Protein AF-A0A661EI92-F1 (afdb_monomer_lite)

Radius of gyration: 11.51 Å; chains: 1; bounding box: 30×17×30 Å

Structure (mmCIF, N/CA/C/O backbone):
data_AF-A0A661EI92-F1
#
_entry.id   AF-A0A661EI92-F1
#
loop_
_atom_site.group_PDB
_atom_site.id
_atom_site.type_symbol
_atom_site.label_atom_id
_atom_site.label_alt_id
_atom_site.label_comp_id
_atom_site.label_asym_id
_atom_site.label_entity_id
_atom_site.label_seq_id
_atom_site.pdbx_PDB_ins_code
_atom_site.Cartn_x
_atom_site.Cartn_y
_atom_site.Cartn_z
_atom_site.occupancy
_atom_site.B_iso_or_equiv
_atom_site.auth_seq_id
_atom_site.auth_comp_id
_atom_site.auth_asym_id
_atom_site.auth_atom_id
_atom_site.pdbx_PDB_model_num
ATOM 1 N N . MET A 1 1 ? -12.046 -3.440 -17.086 1.00 41.44 1 MET A N 1
ATOM 2 C CA . MET A 1 1 ? -11.491 -4.419 -16.133 1.00 41.44 1 MET A CA 1
ATOM 3 C C . MET A 1 1 ? -10.277 -3.721 -15.563 1.00 41.44 1 MET A C 1
ATOM 5 O O . MET A 1 1 ? -9.304 -3.569 -16.284 1.00 41.44 1 MET A O 1
ATOM 9 N N . ASP A 1 2 ? -10.429 -3.094 -14.396 1.00 48.94 2 ASP A N 1
ATOM 10 C CA . ASP A 1 2 ? -9.387 -2.247 -13.798 1.00 48.94 2 ASP A CA 1
ATOM 11 C C . ASP A 1 2 ? -8.439 -3.154 -12.994 1.00 48.94 2 ASP A C 1
ATOM 13 O O . ASP A 1 2 ? -8.548 -3.348 -11.779 1.00 48.94 2 ASP A O 1
ATOM 17 N N . ASP A 1 3 ? -7.631 -3.870 -13.775 1.00 48.41 3 ASP A N 1
ATOM 18 C CA . ASP A 1 3 ? -6.720 -4.943 -13.394 1.00 48.41 3 ASP A CA 1
ATOM 19 C C . ASP A 1 3 ? -5.493 -4.357 -12.674 1.00 48.41 3 ASP A C 1
ATOM 21 O O . ASP A 1 3 ? -4.530 -3.917 -13.293 1.00 48.41 3 ASP A O 1
ATOM 25 N N . GLY A 1 4 ? -5.529 -4.332 -11.342 1.00 55.25 4 GLY A N 1
ATOM 26 C CA . GLY A 1 4 ? -4.298 -4.401 -10.545 1.00 55.25 4 GLY A CA 1
ATOM 27 C C . GLY A 1 4 ? -3.257 -3.283 -10.714 1.00 55.25 4 GLY A C 1
ATOM 28 O O . GLY A 1 4 ? -2.065 -3.581 -10.640 1.00 55.25 4 GLY A O 1
ATOM 29 N N . GLU A 1 5 ? -3.645 -2.013 -10.880 1.00 66.50 5 GLU A N 1
ATOM 30 C CA . GLU A 1 5 ? -2.665 -0.921 -10.773 1.00 66.50 5 GLU A CA 1
ATOM 31 C C . GLU A 1 5 ? -2.109 -0.853 -9.338 1.00 66.50 5 GLU A C 1
ATOM 33 O O . GLU A 1 5 ? -2.811 -0.509 -8.382 1.00 66.50 5 GLU A O 1
ATOM 38 N N . ILE A 1 6 ? -0.822 -1.175 -9.175 1.00 68.62 6 ILE A N 1
ATOM 39 C CA . ILE A 1 6 ? -0.114 -0.950 -7.915 1.00 68.62 6 ILE A CA 1
ATOM 40 C C . ILE A 1 6 ? 0.070 0.566 -7.771 1.00 68.62 6 ILE A C 1
ATOM 42 O O . ILE A 1 6 ? 0.872 1.186 -8.472 1.00 68.62 6 ILE A O 1
ATOM 46 N N . SER A 1 7 ? -0.686 1.184 -6.862 1.00 84.75 7 SER A N 1
ATOM 47 C CA . SER A 1 7 ? -0.581 2.623 -6.605 1.00 84.75 7 SER A CA 1
ATOM 48 C C . SER A 1 7 ? 0.720 2.966 -5.877 1.00 84.75 7 SER A C 1
ATOM 50 O O . SER A 1 7 ? 1.134 2.260 -4.958 1.00 84.75 7 SER A O 1
ATOM 52 N N . ARG A 1 8 ? 1.333 4.109 -6.217 1.00 90.00 8 ARG A N 1
ATOM 53 C CA . ARG A 1 8 ? 2.462 4.695 -5.458 1.00 90.00 8 ARG A CA 1
ATOM 54 C C . ARG A 1 8 ? 2.015 5.466 -4.211 1.00 90.00 8 ARG A C 1
ATOM 56 O O . ARG A 1 8 ? 2.861 5.981 -3.480 1.00 90.00 8 ARG A O 1
ATOM 63 N N . ARG A 1 9 ? 0.704 5.591 -3.978 1.00 92.69 9 ARG A N 1
ATOM 64 C CA . ARG A 1 9 ? 0.125 6.386 -2.888 1.00 92.69 9 ARG A CA 1
ATOM 65 C C . ARG A 1 9 ? -0.503 5.497 -1.821 1.00 92.69 9 ARG A C 1
ATOM 67 O O . ARG A 1 9 ? -1.114 4.477 -2.119 1.00 92.69 9 ARG A O 1
ATOM 74 N N . CYS A 1 10 ? -0.349 5.912 -0.571 1.00 94.19 10 CYS A N 1
ATOM 75 C CA . CYS A 1 10 ? -1.012 5.315 0.574 1.00 94.19 10 CYS A CA 1
ATOM 76 C C . CYS A 1 10 ? -2.516 5.615 0.495 1.00 94.19 10 CYS A C 1
ATOM 78 O O . CYS A 1 10 ? -2.879 6.789 0.386 1.00 94.19 10 CYS A O 1
ATOM 80 N N . PRO A 1 11 ? -3.396 4.608 0.602 1.00 93.31 11 PRO A N 1
ATOM 81 C CA . PRO A 1 11 ? -4.841 4.820 0.536 1.00 93.31 11 PRO A CA 1
ATOM 82 C C . PRO A 1 11 ? -5.405 5.564 1.754 1.00 93.31 11 PRO A C 1
ATOM 84 O O . PRO A 1 11 ? -6.523 6.060 1.695 1.00 93.31 11 PRO A O 1
ATOM 87 N N . LEU A 1 12 ? -4.645 5.648 2.852 1.00 93.88 12 LEU A N 1
ATOM 88 C CA . LEU A 1 12 ? -5.085 6.290 4.093 1.00 93.88 12 LEU A CA 1
ATOM 89 C C . LEU A 1 12 ? -4.782 7.792 4.129 1.00 93.88 12 LEU A C 1
ATOM 91 O O . LEU A 1 12 ? -5.573 8.566 4.655 1.00 93.88 12 LEU A O 1
ATOM 95 N N . CYS A 1 13 ? -3.632 8.204 3.588 1.00 94.94 13 CYS A N 1
ATOM 96 C CA . CYS A 1 13 ? -3.137 9.581 3.718 1.00 94.94 13 CYS A CA 1
ATOM 97 C C . CYS A 1 13 ? -2.684 10.223 2.398 1.00 94.94 13 CYS A C 1
ATOM 99 O O . CYS A 1 13 ? -2.254 11.373 2.387 1.00 94.94 13 CYS A O 1
ATOM 101 N N . GLY A 1 14 ? -2.709 9.488 1.281 1.00 93.06 14 GLY A N 1
ATOM 102 C CA . GLY A 1 14 ? -2.294 9.970 -0.041 1.00 93.06 14 GLY A CA 1
ATOM 103 C C . GLY A 1 14 ? -0.781 10.137 -0.244 1.00 93.06 14 GLY A C 1
ATOM 104 O O . GLY A 1 14 ? -0.347 10.355 -1.375 1.00 93.06 14 GLY A O 1
ATOM 105 N N . GLN A 1 15 ? 0.031 10.007 0.810 1.00 94.19 15 GLN A N 1
ATOM 106 C CA . GLN A 1 15 ? 1.494 10.127 0.747 1.00 94.19 15 GLN A CA 1
ATOM 107 C C . GLN A 1 15 ? 2.150 8.934 0.031 1.00 94.19 15 GLN A C 1
ATOM 109 O O . GLN A 1 15 ? 1.528 7.875 -0.081 1.00 94.19 15 GLN A O 1
ATOM 114 N N . PRO A 1 16 ? 3.412 9.049 -0.425 1.00 93.12 16 PRO A N 1
ATOM 115 C CA . PRO A 1 16 ? 4.131 7.935 -1.038 1.00 93.12 16 PRO A CA 1
ATOM 116 C C . PRO A 1 16 ? 4.167 6.690 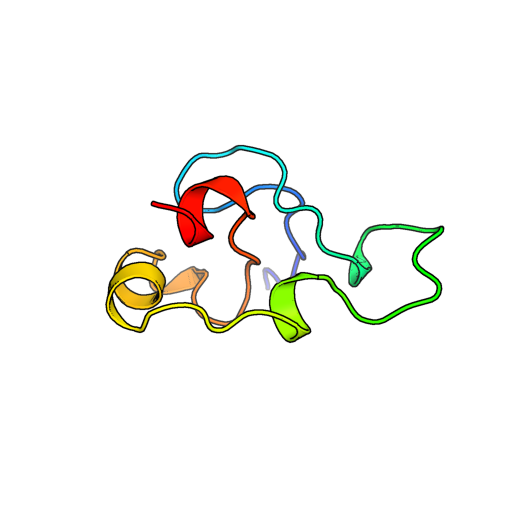-0.140 1.00 93.12 16 PRO A C 1
ATOM 118 O O . PRO A 1 16 ? 4.603 6.755 1.011 1.00 93.12 16 PRO A O 1
ATOM 121 N N . ASN A 1 17 ? 3.741 5.538 -0.666 1.00 93.19 17 ASN A N 1
ATOM 122 C CA . ASN A 1 17 ? 3.754 4.272 0.083 1.00 93.19 17 ASN A CA 1
ATOM 123 C C . ASN A 1 17 ? 5.102 3.534 0.037 1.00 93.19 17 ASN A C 1
ATOM 125 O O . ASN A 1 17 ? 5.297 2.573 0.779 1.00 93.19 17 ASN A O 1
ATOM 129 N N . GLN A 1 18 ? 6.038 3.995 -0.803 1.00 90.88 18 GLN A N 1
ATOM 130 C CA . GLN A 1 18 ? 7.367 3.398 -0.987 1.00 90.88 18 GLN A CA 1
ATOM 131 C C . GLN A 1 18 ? 7.306 1.903 -1.363 1.00 90.88 18 GLN A C 1
ATOM 133 O O . GLN A 1 18 ? 8.159 1.124 -0.943 1.00 90.88 18 GLN A O 1
ATOM 138 N N . CYS A 1 19 ? 6.295 1.492 -2.139 1.00 91.31 19 CYS A N 1
ATOM 139 C CA . CYS A 1 19 ? 6.158 0.115 -2.610 1.00 91.31 19 CYS A CA 1
ATOM 140 C C . CYS A 1 19 ? 7.381 -0.313 -3.441 1.00 91.31 19 CYS A C 1
ATOM 142 O O . CYS A 1 19 ? 7.637 0.257 -4.502 1.00 91.31 19 CYS A O 1
ATOM 144 N N . GLY A 1 20 ? 8.103 -1.341 -2.983 1.00 89.06 20 GLY A N 1
ATOM 145 C CA . GLY A 1 20 ? 9.298 -1.868 -3.653 1.00 89.06 20 GLY A CA 1
ATOM 146 C C . GLY A 1 20 ? 9.029 -2.438 -5.050 1.00 89.06 20 GLY A C 1
ATOM 147 O O . GLY A 1 20 ? 9.901 -2.361 -5.903 1.00 89.06 20 GLY A O 1
ATOM 148 N N . LEU A 1 21 ? 7.806 -2.910 -5.334 1.00 85.38 21 LEU A N 1
ATOM 149 C CA . LEU A 1 21 ? 7.421 -3.388 -6.675 1.00 85.38 21 LEU A CA 1
ATOM 150 C C . LEU A 1 21 ? 7.408 -2.271 -7.731 1.00 85.38 21 LEU A C 1
ATOM 152 O O . LEU A 1 21 ? 7.477 -2.546 -8.923 1.00 85.38 21 LEU A O 1
ATOM 156 N N . LEU A 1 22 ? 7.303 -1.011 -7.300 1.00 84.75 22 LEU A N 1
ATOM 157 C CA . LEU A 1 22 ? 7.272 0.160 -8.178 1.00 84.75 22 LEU A CA 1
ATOM 158 C C . LEU A 1 22 ? 8.615 0.895 -8.241 1.00 84.75 22 LEU A C 1
ATOM 160 O O . LEU A 1 22 ? 8.702 1.918 -8.928 1.00 84.75 22 LEU A O 1
ATOM 164 N N . GLN A 1 23 ? 9.629 0.409 -7.519 1.00 82.12 23 GLN A N 1
ATOM 165 C CA . GLN A 1 23 ? 10.962 0.997 -7.465 1.00 82.12 23 GLN A CA 1
ATOM 166 C C . GLN A 1 23 ? 11.927 0.176 -8.321 1.00 82.12 23 GLN A C 1
ATOM 168 O O . GLN A 1 23 ? 12.185 -0.989 -8.043 1.00 82.12 23 GLN A O 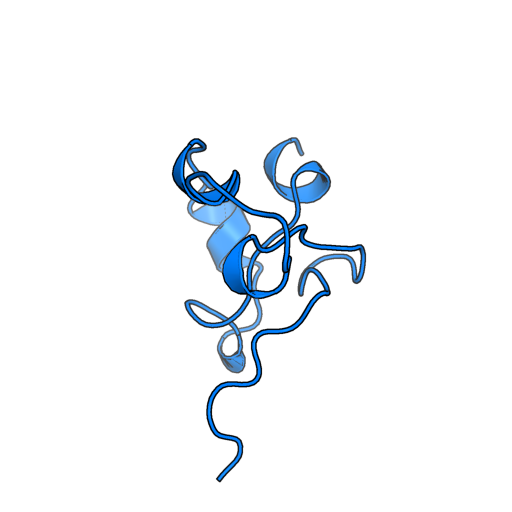1
ATOM 173 N N . ILE A 1 24 ? 12.482 0.806 -9.358 1.00 75.31 24 ILE A N 1
ATOM 174 C CA . ILE A 1 24 ? 13.391 0.162 -10.324 1.00 75.31 24 ILE A CA 1
ATOM 175 C C . ILE A 1 24 ? 14.688 -0.313 -9.645 1.00 75.31 24 ILE A C 1
ATOM 177 O O . ILE A 1 24 ? 15.280 -1.303 -10.060 1.00 75.31 24 ILE A O 1
ATOM 181 N N . GLU A 1 25 ? 15.110 0.370 -8.581 1.00 77.81 25 GLU A N 1
ATOM 182 C CA . GLU A 1 25 ? 16.360 0.097 -7.862 1.00 77.81 25 GLU A CA 1
ATOM 183 C C . GLU A 1 25 ? 16.172 -0.789 -6.617 1.00 77.81 25 GLU A C 1
ATOM 185 O O . GLU A 1 25 ? 17.122 -1.011 -5.865 1.00 77.81 25 GLU A O 1
ATOM 190 N N . SER A 1 26 ? 14.965 -1.314 -6.362 1.00 75.19 26 SER A N 1
ATOM 191 C CA . SER A 1 26 ? 14.741 -2.197 -5.214 1.00 75.19 26 SER A CA 1
ATOM 192 C C . SER A 1 26 ? 15.391 -3.564 -5.444 1.00 75.19 26 SER A C 1
ATOM 194 O O . SER A 1 26 ? 14.870 -4.414 -6.157 1.00 75.19 26 SER A O 1
ATOM 196 N N . THR A 1 27 ? 16.532 -3.786 -4.793 1.00 76.94 27 THR A N 1
ATOM 197 C CA . THR A 1 27 ? 17.280 -5.057 -4.795 1.00 76.94 27 THR A CA 1
ATOM 198 C C . THR A 1 27 ? 16.900 -5.988 -3.638 1.00 76.94 27 THR A C 1
ATOM 200 O O . THR A 1 27 ? 17.411 -7.103 -3.549 1.00 76.94 27 THR A O 1
ATOM 203 N N . GLY A 1 28 ? 15.999 -5.549 -2.754 1.00 81.25 28 GLY A N 1
ATOM 204 C CA . GLY A 1 28 ? 15.600 -6.259 -1.540 1.00 81.25 28 GLY A CA 1
ATOM 205 C C . GLY A 1 28 ? 14.083 -6.348 -1.353 1.00 81.25 28 GLY A C 1
ATOM 206 O O . GLY A 1 28 ? 13.323 -5.801 -2.160 1.00 81.25 28 GLY A O 1
ATOM 207 N N . PRO A 1 29 ? 13.632 -7.041 -0.290 1.00 84.62 29 PRO A N 1
ATOM 208 C CA . PRO A 1 29 ? 12.219 -7.104 0.056 1.00 84.62 29 PRO A CA 1
ATOM 209 C C . PRO A 1 29 ? 11.641 -5.695 0.247 1.00 84.62 29 PRO A C 1
ATOM 211 O O . PRO A 1 29 ? 12.330 -4.764 0.666 1.00 84.62 29 PRO A O 1
ATOM 214 N N . CYS A 1 30 ? 10.360 -5.515 -0.083 1.00 89.12 30 CYS A N 1
ATOM 215 C CA . CYS A 1 30 ? 9.684 -4.252 0.196 1.00 89.12 30 CYS A CA 1
ATOM 216 C C . CYS A 1 30 ? 9.659 -4.034 1.712 1.00 89.12 30 CYS A C 1
ATOM 218 O O . CYS A 1 30 ? 9.305 -4.948 2.445 1.00 89.12 30 CYS A O 1
ATOM 220 N N . TRP A 1 31 ? 9.925 -2.816 2.183 1.00 88.69 31 TRP A N 1
ATOM 221 C CA . TRP A 1 31 ? 9.923 -2.508 3.620 1.00 88.69 31 TRP A CA 1
ATOM 222 C C . TRP A 1 31 ? 8.640 -2.965 4.341 1.00 88.69 31 TRP A C 1
ATOM 224 O O . TRP A 1 31 ? 8.665 -3.266 5.531 1.00 88.69 31 TRP A O 1
ATOM 234 N N . CYS A 1 32 ? 7.504 -3.015 3.630 1.00 89.38 32 CYS A N 1
ATOM 235 C CA . CYS A 1 32 ? 6.227 -3.429 4.201 1.00 89.38 32 CYS A CA 1
ATOM 236 C C . CYS A 1 32 ? 6.197 -4.916 4.593 1.00 89.38 32 CYS A C 1
ATOM 238 O O . CYS A 1 32 ? 5.345 -5.303 5.383 1.00 89.38 32 CYS A O 1
ATOM 240 N N . THR A 1 33 ? 7.095 -5.750 4.055 1.00 89.19 33 THR A N 1
ATOM 241 C CA . THR A 1 33 ? 7.219 -7.169 4.430 1.00 89.19 33 THR A CA 1
ATOM 242 C C . THR A 1 33 ? 8.064 -7.371 5.685 1.00 89.19 33 THR A C 1
ATOM 244 O O . THR A 1 33 ? 8.097 -8.469 6.225 1.00 89.19 33 THR A O 1
ATOM 247 N N . GLU A 1 34 ? 8.769 -6.332 6.134 1.00 90.19 34 GLU A N 1
ATOM 248 C CA . GLU A 1 34 ? 9.637 -6.361 7.317 1.00 90.19 34 GLU A CA 1
ATOM 249 C C . GLU A 1 34 ? 8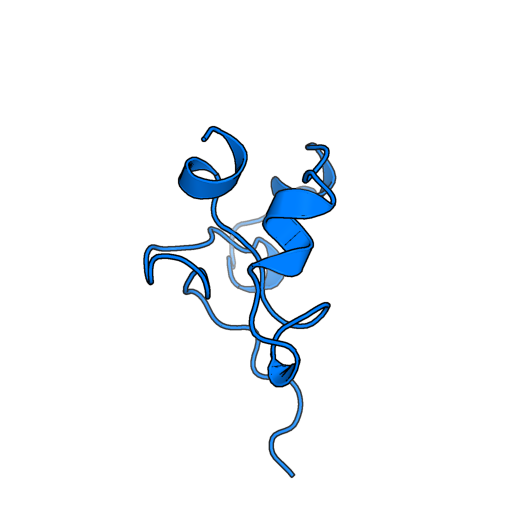.948 -5.786 8.563 1.00 90.19 34 GLU A C 1
ATOM 251 O O . GLU A 1 34 ? 9.532 -5.753 9.644 1.00 90.19 34 GLU A O 1
ATOM 256 N N . VAL A 1 35 ? 7.701 -5.329 8.429 1.00 90.56 35 VAL A N 1
ATOM 257 C CA . VAL A 1 35 ? 6.920 -4.735 9.516 1.00 90.56 35 VAL A CA 1
ATOM 258 C C . VAL A 1 35 ? 5.616 -5.492 9.719 1.00 90.56 35 VAL A C 1
ATOM 260 O O . VAL A 1 35 ? 5.039 -6.047 8.787 1.00 90.56 35 VAL A O 1
ATOM 263 N N . THR A 1 36 ? 5.112 -5.472 10.950 1.00 90.69 36 THR A N 1
ATOM 264 C CA . THR A 1 36 ? 3.752 -5.932 11.237 1.00 90.69 36 THR A CA 1
ATOM 265 C C . THR A 1 36 ? 2.803 -4.749 11.131 1.00 90.69 36 THR A C 1
ATOM 267 O O . THR A 1 36 ? 2.969 -3.755 11.830 1.00 90.69 36 THR A O 1
ATOM 270 N N . VAL A 1 37 ? 1.808 -4.858 10.254 1.00 91.56 37 VAL A N 1
ATOM 271 C CA . VAL A 1 37 ? 0.750 -3.855 10.110 1.00 91.56 37 VAL A CA 1
ATOM 272 C C . VAL A 1 37 ? -0.444 -4.287 10.956 1.00 91.56 37 VAL A C 1
ATOM 274 O O . VAL A 1 37 ? -0.985 -5.375 10.761 1.00 91.56 37 VAL A O 1
ATOM 277 N N . SER A 1 38 ? -0.855 -3.440 11.897 1.00 92.50 38 SER A N 1
ATOM 278 C CA . SER A 1 38 ? -1.969 -3.710 12.809 1.00 92.50 38 SER A CA 1
ATOM 279 C C . SER A 1 38 ? -3.276 -3.977 12.055 1.00 92.50 38 SER A C 1
ATOM 281 O O . SER A 1 38 ? -3.611 -3.266 11.106 1.00 92.50 38 SER A O 1
ATOM 283 N N . ALA A 1 39 ? -4.069 -4.949 12.517 1.00 92.06 39 ALA A N 1
ATOM 284 C CA . ALA A 1 39 ? -5.377 -5.260 11.927 1.00 92.06 39 ALA A CA 1
ATOM 285 C C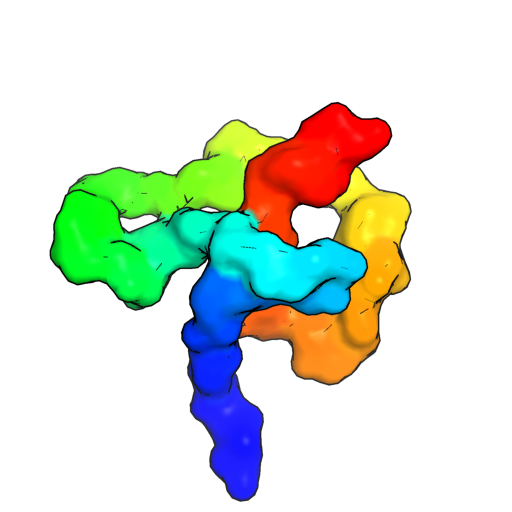 . ALA A 1 39 ? -6.342 -4.058 11.951 1.00 92.06 39 ALA A C 1
ATOM 287 O O . ALA A 1 39 ? -7.127 -3.868 11.021 1.00 92.06 39 ALA A O 1
ATOM 288 N N . GLU A 1 40 ? -6.246 -3.214 12.980 1.00 93.12 40 GLU A N 1
ATOM 289 C CA . GLU A 1 40 ? -7.012 -1.969 13.079 1.00 93.12 40 GLU A CA 1
ATOM 290 C C . GLU A 1 40 ? -6.659 -0.995 11.947 1.00 93.12 40 GLU A C 1
ATOM 292 O O . GLU A 1 40 ? -7.543 -0.455 11.284 1.00 93.12 40 GLU A O 1
ATOM 297 N N . LEU A 1 41 ? -5.368 -0.844 11.644 1.00 93.31 41 LEU A N 1
ATOM 298 C CA . LEU A 1 41 ? -4.904 -0.001 10.547 1.00 93.31 41 LEU A CA 1
ATOM 299 C C . LEU A 1 41 ? -5.318 -0.562 9.181 1.00 93.31 41 LEU A C 1
ATOM 301 O O . LEU A 1 41 ? -5.769 0.190 8.319 1.00 93.31 41 LEU A O 1
ATOM 305 N N . LEU A 1 42 ? -5.220 -1.881 8.994 1.00 93.12 42 LEU A N 1
ATOM 306 C CA . LEU A 1 42 ? -5.697 -2.552 7.780 1.00 93.12 42 LEU A CA 1
ATOM 307 C C . LEU A 1 42 ? -7.205 -2.351 7.576 1.00 93.12 42 LEU A C 1
ATOM 309 O O . LEU A 1 42 ? -7.644 -2.130 6.450 1.00 93.12 42 LEU A O 1
ATOM 313 N N . SER A 1 43 ? -7.985 -2.347 8.659 1.00 93.75 43 SER A N 1
ATOM 314 C CA . SER A 1 43 ? -9.437 -2.124 8.613 1.00 93.75 43 SER A CA 1
ATOM 315 C C . SER A 1 43 ? -9.817 -0.702 8.187 1.00 93.75 43 SER A C 1
ATOM 317 O O . SER A 1 43 ? -10.932 -0.484 7.720 1.00 93.75 43 SER A O 1
ATOM 319 N N . ARG A 1 44 ? -8.898 0.268 8.300 1.00 94.38 44 ARG A N 1
ATOM 320 C CA . ARG A 1 44 ? -9.094 1.642 7.805 1.00 94.38 44 ARG A CA 1
ATOM 321 C C . ARG A 1 44 ? -8.922 1.758 6.288 1.00 94.38 44 ARG A C 1
ATOM 323 O O . ARG A 1 44 ? -9.304 2.777 5.716 1.00 94.38 44 ARG A O 1
ATOM 330 N N . VAL A 1 45 ? -8.332 0.758 5.628 1.00 93.44 45 VAL A N 1
ATOM 331 C CA . VAL A 1 45 ? -8.145 0.768 4.172 1.00 93.44 45 VAL A CA 1
ATOM 332 C C . VAL A 1 45 ? -9.500 0.541 3.486 1.00 93.44 45 VAL A C 1
ATOM 334 O O . VAL A 1 45 ? -10.217 -0.386 3.873 1.00 93.44 45 VAL A O 1
ATOM 337 N N . PRO A 1 46 ? -9.857 1.327 2.449 1.00 91.50 46 PRO A N 1
ATOM 338 C CA . PRO A 1 46 ? -11.067 1.093 1.664 1.00 91.50 46 PRO A CA 1
ATOM 339 C C . PRO A 1 46 ? -11.136 -0.350 1.160 1.00 91.50 46 PRO A C 1
ATOM 341 O O . PRO A 1 46 ? -10.135 -0.876 0.674 1.00 91.50 46 PRO A O 1
ATOM 344 N N . ALA A 1 47 ? -12.309 -0.983 1.245 1.00 89.75 47 ALA A N 1
ATOM 345 C CA . ALA A 1 47 ? -12.483 -2.403 0.918 1.00 89.75 47 ALA A CA 1
ATOM 346 C C . ALA A 1 47 ? -11.979 -2.764 -0.491 1.00 89.75 47 ALA A C 1
ATOM 348 O O . ALA A 1 47 ? -11.397 -3.824 -0.692 1.00 89.75 47 ALA A O 1
ATOM 349 N N . GLU A 1 48 ? -12.128 -1.853 -1.455 1.00 88.81 48 GLU A N 1
ATOM 350 C CA . GLU A 1 48 ? -11.652 -2.030 -2.831 1.00 88.81 48 GLU A CA 1
ATOM 351 C C . GLU A 1 48 ? -10.115 -2.045 -2.973 1.00 88.81 48 GLU A C 1
ATOM 353 O O . GLU A 1 48 ? -9.599 -2.523 -3.986 1.00 88.81 48 GLU A O 1
ATOM 358 N N . LEU A 1 49 ? -9.389 -1.531 -1.973 1.00 90.06 49 LEU A N 1
ATOM 359 C CA . LEU A 1 49 ? -7.926 -1.409 -1.935 1.00 90.06 49 LEU A CA 1
ATOM 360 C C . LEU A 1 49 ? -7.266 -2.369 -0.932 1.00 90.06 49 LEU A C 1
ATOM 362 O O . LEU A 1 49 ? -6.038 -2.503 -0.934 1.00 90.06 49 LEU A O 1
ATOM 366 N N . GLN A 1 50 ? -8.047 -3.054 -0.091 1.00 89.19 50 GLN A N 1
ATOM 367 C CA . GLN A 1 50 ? -7.526 -4.049 0.849 1.00 89.19 50 GLN A CA 1
ATOM 368 C C . GLN A 1 50 ? -6.840 -5.194 0.091 1.00 89.19 50 GLN A C 1
ATOM 370 O O . GLN A 1 50 ? -7.379 -5.740 -0.868 1.00 89.19 50 GLN A O 1
ATOM 375 N N . GLY A 1 51 ? -5.605 -5.519 0.485 1.00 86.44 51 GLY A N 1
ATOM 376 C CA . GLY A 1 51 ? -4.774 -6.518 -0.200 1.00 86.44 51 GLY A CA 1
ATOM 377 C C . GLY A 1 51 ? -4.254 -6.098 -1.583 1.00 86.44 51 GLY A C 1
ATOM 378 O O . GLY A 1 51 ? -3.552 -6.879 -2.218 1.00 86.44 51 GLY A O 1
ATOM 379 N N . ARG A 1 52 ? -4.568 -4.881 -2.050 1.00 87.75 52 ARG A N 1
ATOM 380 C CA . ARG A 1 52 ? -4.191 -4.371 -3.382 1.00 87.75 52 ARG A CA 1
ATOM 381 C C . ARG A 1 52 ? -3.284 -3.140 -3.331 1.00 87.75 52 ARG A C 1
ATOM 383 O O . ARG A 1 52 ? -2.493 -2.937 -4.246 1.00 87.75 52 ARG A O 1
ATOM 390 N N . ALA A 1 53 ? -3.368 -2.331 -2.273 1.00 89.88 53 ALA A N 1
ATOM 391 C CA . ALA A 1 53 ? -2.558 -1.124 -2.098 1.00 89.88 53 ALA A CA 1
ATOM 392 C C . ALA A 1 53 ? -1.644 -1.212 -0.866 1.00 89.88 53 ALA A C 1
ATOM 394 O O . ALA A 1 53 ? -2.063 -1.652 0.205 1.00 89.88 53 ALA A O 1
ATOM 395 N N . CYS A 1 54 ? -0.401 -0.735 -0.992 1.00 92.25 54 CYS A N 1
ATOM 396 C CA . CYS A 1 54 ? 0.509 -0.624 0.149 1.00 92.25 54 CYS A CA 1
ATOM 397 C C . CYS A 1 54 ? 0.185 0.612 1.006 1.00 92.25 54 CYS A C 1
ATOM 399 O O . CYS A 1 54 ? -0.074 1.700 0.482 1.00 92.25 54 CYS A O 1
ATOM 401 N N . ILE A 1 55 ? 0.276 0.452 2.327 1.00 94.00 55 ILE A N 1
ATOM 402 C CA . ILE A 1 55 ? 0.209 1.527 3.331 1.00 94.00 55 ILE A CA 1
ATOM 403 C C . ILE A 1 55 ? 1.616 2.108 3.520 1.00 94.00 55 ILE A C 1
ATOM 405 O O . ILE A 1 55 ? 2.576 1.362 3.392 1.00 94.00 55 ILE A O 1
ATOM 409 N N . CYS A 1 56 ? 1.768 3.409 3.795 1.00 94.56 56 CYS A N 1
ATOM 410 C CA . CYS A 1 56 ? 3.077 4.043 4.019 1.00 94.56 56 CYS A CA 1
ATOM 411 C C . CYS A 1 56 ? 3.614 3.850 5.451 1.00 94.56 56 CYS A C 1
ATOM 413 O O . CYS A 1 56 ? 2.848 3.635 6.389 1.00 94.56 56 CYS A O 1
ATOM 415 N N . LYS A 1 57 ? 4.934 4.019 5.632 1.00 93.44 57 LYS A N 1
ATOM 416 C CA . LYS A 1 57 ? 5.610 3.932 6.943 1.00 93.44 57 LYS A CA 1
ATOM 417 C C . LYS A 1 57 ? 5.009 4.863 7.992 1.00 93.44 57 LYS A C 1
ATOM 419 O O . LYS A 1 57 ? 4.908 4.470 9.144 1.00 93.44 57 LYS A O 1
ATOM 424 N N . ALA A 1 58 ? 4.605 6.068 7.586 1.00 93.88 58 ALA A N 1
ATOM 425 C CA . ALA A 1 58 ? 4.017 7.047 8.495 1.00 93.88 58 ALA A CA 1
ATOM 426 C C . ALA A 1 58 ? 2.728 6.511 9.127 1.00 93.88 58 ALA A C 1
ATOM 428 O O . ALA A 1 58 ? 2.624 6.504 10.341 1.00 93.88 58 ALA A O 1
ATOM 429 N N . CYS A 1 59 ? 1.808 5.966 8.324 1.00 94.94 59 CYS A N 1
ATOM 430 C CA . CYS A 1 59 ? 0.564 5.402 8.847 1.00 94.94 59 CYS A CA 1
ATOM 431 C C . CYS A 1 59 ? 0.778 4.132 9.676 1.00 94.94 59 CYS A C 1
ATOM 433 O O . CYS A 1 59 ? -0.043 3.845 10.531 1.00 94.94 59 CYS A O 1
ATOM 435 N N . VAL A 1 60 ? 1.839 3.357 9.413 1.00 93.94 60 VAL A N 1
ATOM 436 C CA . VAL A 1 60 ? 2.189 2.176 10.228 1.00 93.94 60 VAL A CA 1
ATOM 437 C C . VA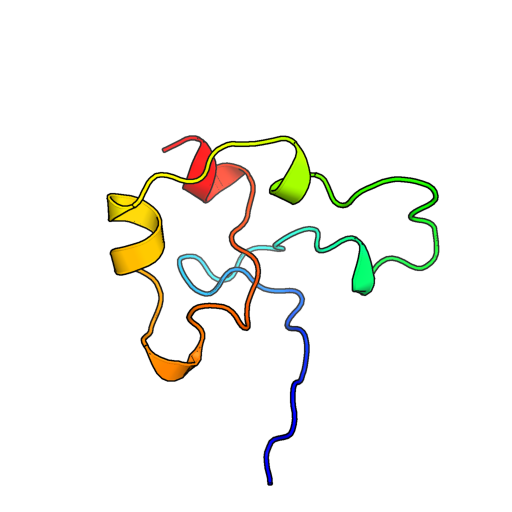L A 1 60 ? 2.794 2.570 11.582 1.00 93.94 60 VAL A C 1
ATOM 439 O O . VAL A 1 60 ? 2.729 1.783 12.518 1.00 93.94 60 VAL A O 1
ATOM 442 N N . ALA A 1 61 ? 3.392 3.758 11.683 1.00 90.44 61 ALA A N 1
ATOM 443 C CA . ALA A 1 61 ? 4.012 4.264 12.906 1.00 90.44 61 ALA A CA 1
ATOM 444 C C . ALA A 1 61 ? 3.063 5.094 13.797 1.00 90.44 61 ALA A C 1
ATOM 446 O O . ALA A 1 61 ? 3.489 5.518 14.871 1.00 90.44 61 ALA A O 1
ATOM 447 N N . GLU A 1 62 ? 1.831 5.350 13.344 1.00 80.75 62 GLU A N 1
ATOM 448 C CA . GLU A 1 62 ? 0.744 5.952 14.137 1.00 80.75 62 GLU A CA 1
ATOM 449 C C . GLU A 1 62 ? 0.030 4.905 14.999 1.00 80.75 62 GLU A C 1
ATOM 451 O O . GLU A 1 62 ? -0.288 5.244 16.160 1.00 80.75 62 GLU A O 1
#

Sequence (62 aa):
MDDGEISRRCPLCGQPNQCGLLQIESTGPCWCTEVTVSAELLSRVPAELQGRACICKACVAE

Foldseek 3Di:
DPPQDADQAAQQPRDGQQALVPDPPNPDDRVQVVDDADPVLLVSHPPVCRVRYGHHPVSSVD
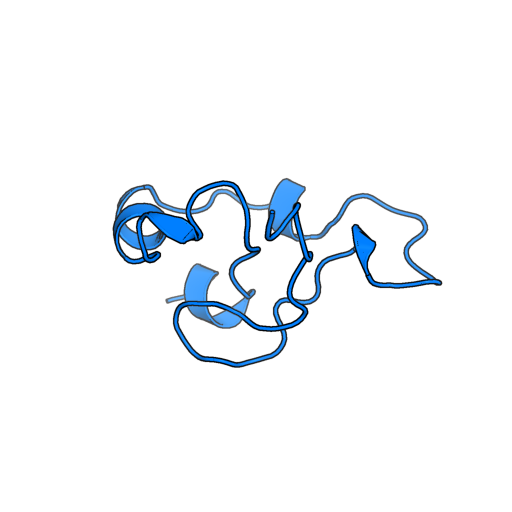
Secondary structure (DSSP, 8-state):
-------SB-TTT-SB---GGG-TT--S--GGGSSPPPHHHHHTS-TTTTTTSPPPHHHH--

pLDDT: mean 86.25, std 11.75, range [41.44, 94.94]